Protein AF-A0A960MEE1-F1 (afdb_monomer_lite)

Radius of gyration: 21.7 Å; chains: 1; bounding box: 50×36×44 Å

Structure (mmCIF, N/CA/C/O backbone):
data_AF-A0A960MEE1-F1
#
_entry.id   AF-A0A960MEE1-F1
#
loop_
_atom_site.group_PDB
_atom_site.id
_atom_site.type_symbol
_atom_site.label_atom_id
_atom_site.label_alt_id
_atom_site.label_comp_id
_atom_site.label_asym_id
_atom_site.label_entity_id
_atom_site.label_seq_id
_atom_site.pdbx_PDB_ins_code
_atom_site.Cartn_x
_atom_site.Cartn_y
_atom_site.Cartn_z
_atom_site.occupancy
_atom_site.B_iso_or_equiv
_atom_site.auth_seq_id
_atom_site.auth_comp_id
_atom_site.auth_asym_id
_atom_site.auth_atom_id
_atom_site.pdbx_PDB_model_num
ATOM 1 N N . ASP A 1 1 ? 9.619 -8.783 4.891 1.00 65.62 1 ASP A N 1
ATOM 2 C CA . ASP A 1 1 ? 10.952 -9.395 4.761 1.00 65.62 1 ASP A CA 1
ATOM 3 C C . ASP A 1 1 ? 10.932 -10.303 3.540 1.00 65.62 1 ASP A C 1
ATOM 5 O O . ASP A 1 1 ? 9.903 -10.919 3.292 1.00 65.62 1 ASP A O 1
ATOM 9 N N . VAL A 1 2 ? 12.000 -10.317 2.746 1.00 81.12 2 VAL A N 1
ATOM 10 C CA . VAL A 1 2 ? 12.147 -11.228 1.599 1.00 81.12 2 VAL A CA 1
ATOM 11 C C . VAL A 1 2 ? 13.359 -12.086 1.900 1.00 81.12 2 VAL A C 1
ATOM 13 O O . VAL A 1 2 ? 14.450 -11.543 2.099 1.00 81.12 2 VAL A O 1
ATOM 16 N N . ASP A 1 3 ? 13.181 -13.403 1.930 1.00 85.75 3 ASP A N 1
ATOM 17 C CA . ASP A 1 3 ? 14.258 -14.329 2.263 1.00 85.75 3 ASP A CA 1
ATOM 18 C C . ASP A 1 3 ? 15.470 -14.165 1.338 1.00 85.75 3 ASP A C 1
ATOM 20 O O . ASP A 1 3 ? 15.363 -13.755 0.174 1.00 85.75 3 ASP A O 1
ATOM 24 N N . GLY A 1 4 ? 16.646 -14.511 1.867 1.00 86.56 4 GLY A N 1
ATOM 25 C CA . GLY A 1 4 ? 17.897 -14.544 1.114 1.00 86.56 4 GLY A CA 1
ATOM 26 C C . GLY A 1 4 ? 17.825 -15.563 -0.023 1.00 86.56 4 GLY A C 1
ATOM 27 O O . GLY A 1 4 ? 18.147 -16.735 0.163 1.00 86.56 4 GLY A O 1
ATOM 28 N N . SER A 1 5 ? 17.405 -15.101 -1.197 1.00 87.94 5 SER A N 1
ATOM 29 C CA . SER A 1 5 ? 17.206 -15.897 -2.404 1.00 87.94 5 SER A CA 1
ATOM 30 C C . SER A 1 5 ? 17.967 -15.289 -3.575 1.00 87.94 5 SER A C 1
ATOM 32 O O . SER A 1 5 ? 18.203 -14.084 -3.626 1.00 87.94 5 SER A O 1
ATOM 34 N N . TRP A 1 6 ? 18.311 -16.121 -4.558 1.00 92.88 6 TRP A N 1
ATOM 35 C CA . TRP A 1 6 ? 18.957 -15.647 -5.783 1.00 92.88 6 TRP A CA 1
ATOM 36 C C . TRP A 1 6 ? 18.118 -14.581 -6.503 1.00 92.88 6 TRP A C 1
ATOM 38 O O . TRP A 1 6 ? 18.671 -13.599 -6.982 1.00 92.88 6 TRP A O 1
ATOM 48 N N . ALA A 1 7 ? 16.789 -14.731 -6.526 1.00 91.06 7 ALA A N 1
ATOM 49 C CA . ALA A 1 7 ? 15.893 -13.762 -7.155 1.00 91.06 7 ALA A CA 1
ATOM 50 C C . ALA A 1 7 ? 15.940 -12.395 -6.454 1.00 91.06 7 ALA A C 1
ATOM 52 O O . ALA A 1 7 ? 16.016 -11.370 -7.127 1.00 91.06 7 ALA A O 1
ATOM 53 N N . LYS A 1 8 ? 15.962 -12.377 -5.112 1.00 92.06 8 LYS A N 1
ATOM 54 C CA . LYS A 1 8 ? 16.143 -11.145 -4.331 1.00 92.06 8 LYS A CA 1
ATOM 55 C C . LYS A 1 8 ? 17.455 -10.457 -4.701 1.00 92.06 8 LYS A C 1
ATOM 57 O O . LYS A 1 8 ? 17.435 -9.290 -5.074 1.00 92.06 8 LYS A O 1
ATOM 62 N N . GLU A 1 9 ? 18.571 -11.181 -4.631 1.00 93.12 9 GLU A N 1
ATOM 63 C CA . GLU A 1 9 ? 19.894 -10.627 -4.949 1.00 93.12 9 GLU A CA 1
ATOM 64 C C . GLU A 1 9 ? 19.956 -10.114 -6.394 1.00 93.12 9 GLU A C 1
ATOM 66 O O . GLU A 1 9 ? 20.426 -9.008 -6.645 1.00 93.12 9 GLU A O 1
ATOM 71 N N . PHE A 1 10 ? 19.413 -10.879 -7.344 1.00 95.00 10 PHE A N 1
ATOM 72 C CA . PHE A 1 10 ? 19.374 -10.507 -8.754 1.00 95.00 10 PHE A CA 1
ATOM 73 C C . PHE A 1 10 ? 18.572 -9.220 -8.994 1.00 95.00 10 PHE A C 1
ATOM 75 O O . PHE A 1 10 ? 19.066 -8.313 -9.663 1.00 95.00 10 PHE A O 1
ATOM 82 N N . ILE A 1 11 ? 17.362 -9.110 -8.436 1.00 95.88 11 ILE A N 1
ATOM 83 C CA . ILE A 1 11 ? 16.525 -7.911 -8.592 1.00 95.88 11 ILE A CA 1
ATOM 84 C C . ILE A 1 11 ? 17.204 -6.698 -7.946 1.00 95.88 11 ILE A C 1
ATOM 86 O O . ILE A 1 11 ? 17.246 -5.628 -8.549 1.00 95.88 11 ILE A O 1
ATOM 90 N N . LEU A 1 12 ? 17.781 -6.860 -6.751 1.00 94.50 12 LEU A N 1
ATOM 91 C CA . LEU A 1 12 ? 18.475 -5.774 -6.055 1.00 94.50 12 LEU A CA 1
ATOM 92 C C . LEU A 1 12 ? 19.721 -5.298 -6.814 1.00 94.50 12 LEU A C 1
ATOM 94 O O . LEU A 1 12 ? 19.929 -4.089 -6.929 1.00 94.50 12 LEU A O 1
ATOM 98 N N . ALA A 1 13 ? 20.518 -6.223 -7.358 1.00 95.81 13 ALA A N 1
ATOM 99 C CA . ALA A 1 13 ? 21.726 -5.909 -8.121 1.00 95.81 13 ALA A CA 1
ATOM 100 C C . ALA A 1 13 ? 21.425 -5.190 -9.447 1.00 95.81 13 ALA A C 1
ATOM 102 O O . ALA A 1 13 ? 22.238 -4.393 -9.907 1.00 95.81 13 ALA A O 1
ATOM 103 N N . ASN A 1 14 ? 20.253 -5.437 -10.041 1.00 96.81 14 ASN A N 1
ATOM 104 C CA . ASN A 1 14 ? 19.867 -4.903 -11.350 1.00 96.81 14 ASN A CA 1
ATOM 105 C C . ASN A 1 14 ? 18.747 -3.853 -11.270 1.00 96.81 14 ASN A C 1
ATOM 107 O O . ASN A 1 14 ? 18.122 -3.545 -12.279 1.00 96.81 14 ASN A O 1
ATOM 111 N N . ARG A 1 15 ? 18.483 -3.272 -10.093 1.00 95.06 15 ARG A N 1
ATOM 112 C CA . ARG A 1 15 ? 17.321 -2.390 -9.854 1.00 95.06 15 ARG A CA 1
ATOM 113 C C . ARG A 1 15 ? 17.212 -1.161 -10.767 1.00 95.06 15 ARG A C 1
ATOM 115 O O . ARG A 1 15 ? 16.133 -0.597 -10.892 1.00 95.06 15 ARG A O 1
ATOM 122 N N . THR A 1 16 ? 18.316 -0.724 -11.375 1.00 95.44 16 THR A N 1
ATOM 123 C CA . THR A 1 16 ? 18.346 0.421 -12.300 1.00 95.44 16 THR A CA 1
ATOM 124 C C . THR A 1 16 ? 18.154 0.027 -13.766 1.00 95.44 16 THR A C 1
ATOM 126 O O . THR A 1 16 ? 18.037 0.914 -14.606 1.00 95.44 16 THR A O 1
ATOM 129 N N . ASP A 1 17 ? 18.151 -1.268 -14.101 1.00 97.44 17 ASP A N 1
ATOM 130 C CA . ASP A 1 17 ? 17.805 -1.737 -15.446 1.00 97.44 17 ASP A CA 1
ATOM 131 C C . ASP A 1 17 ? 16.299 -1.511 -15.677 1.00 97.44 17 ASP A C 1
ATOM 133 O O . ASP A 1 17 ? 15.493 -2.045 -14.907 1.00 97.44 17 ASP A O 1
ATOM 137 N N . PRO A 1 18 ? 15.882 -0.784 -16.733 1.00 97.38 18 PRO A N 1
ATOM 138 C CA . PRO A 1 18 ? 14.468 -0.555 -17.040 1.00 97.38 18 PRO A CA 1
ATOM 139 C C . PRO A 1 18 ? 13.621 -1.831 -17.152 1.00 97.38 18 PRO A C 1
ATOM 141 O O . PRO A 1 18 ? 12.419 -1.792 -16.907 1.00 97.38 18 PRO A O 1
ATOM 144 N N . LYS A 1 19 ? 14.218 -2.974 -17.513 1.00 97.31 19 LYS A N 1
ATOM 145 C CA . LYS A 1 19 ? 13.512 -4.264 -17.587 1.00 97.31 19 LYS A CA 1
ATOM 146 C C . LYS A 1 19 ? 13.271 -4.888 -16.215 1.00 97.31 19 LYS A C 1
ATOM 148 O O . LYS A 1 19 ? 12.346 -5.681 -16.065 1.00 97.31 19 LYS A O 1
ATOM 153 N N . ILE A 1 20 ? 14.108 -4.558 -15.233 1.00 97.56 20 ILE A N 1
ATOM 154 C CA . ILE A 1 20 ? 14.040 -5.091 -13.868 1.00 97.56 20 ILE A CA 1
ATOM 155 C C . ILE A 1 20 ? 13.318 -4.129 -12.928 1.00 97.56 20 ILE A C 1
ATOM 157 O O . ILE A 1 20 ? 12.673 -4.577 -11.981 1.00 97.56 20 ILE A O 1
ATOM 161 N N . GLN A 1 21 ? 13.365 -2.827 -13.215 1.00 96.25 21 GLN A N 1
ATOM 162 C CA . GLN A 1 21 ? 12.768 -1.781 -12.393 1.00 96.25 21 GLN A CA 1
ATOM 163 C C . GLN A 1 21 ? 11.309 -2.077 -11.990 1.00 96.25 21 GLN A C 1
ATOM 165 O O . GLN A 1 21 ? 11.028 -1.966 -10.800 1.00 96.25 21 GLN A O 1
ATOM 170 N N . PRO A 1 22 ? 10.391 -2.541 -12.867 1.00 95.00 22 PRO A N 1
ATOM 171 C CA . PRO A 1 22 ? 9.020 -2.840 -12.440 1.00 95.00 22 PRO A CA 1
ATOM 172 C C . PRO A 1 22 ? 8.953 -3.914 -11.347 1.00 95.00 22 PRO A C 1
ATOM 174 O O . PRO A 1 22 ? 8.162 -3.813 -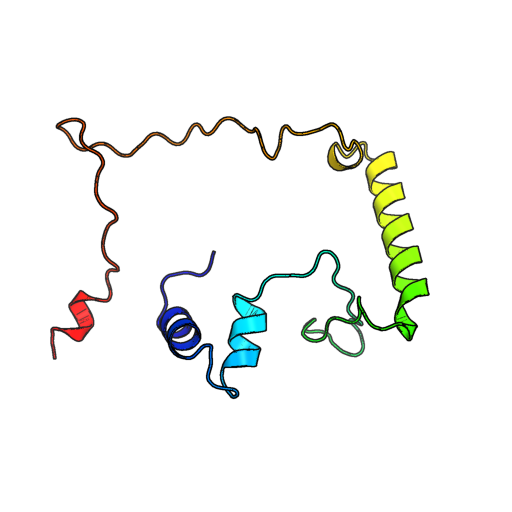10.414 1.00 95.00 22 PRO A O 1
ATOM 177 N N . PHE A 1 23 ? 9.817 -4.930 -11.419 1.00 95.00 23 PHE A N 1
ATOM 178 C CA . PHE A 1 23 ? 9.902 -5.964 -10.390 1.00 95.00 23 PHE A CA 1
ATOM 179 C C . PHE A 1 23 ? 10.534 -5.427 -9.111 1.00 95.00 23 PHE A C 1
ATOM 181 O O . PHE A 1 23 ? 10.118 -5.817 -8.023 1.00 95.00 23 PHE A O 1
ATOM 188 N N . TYR A 1 24 ? 11.512 -4.528 -9.225 1.00 95.75 24 TYR A N 1
ATOM 189 C CA . TYR A 1 24 ? 12.053 -3.839 -8.062 1.00 95.75 24 TYR A CA 1
ATOM 190 C C . TYR A 1 24 ? 10.969 -3.022 -7.355 1.00 95.75 24 TYR A C 1
ATOM 192 O O . TYR A 1 24 ? 10.790 -3.205 -6.156 1.00 95.75 24 TYR A O 1
ATOM 200 N N . GLU A 1 25 ? 10.206 -2.199 -8.075 1.00 94.75 25 GLU A N 1
ATOM 201 C CA . GLU A 1 25 ? 9.149 -1.375 -7.476 1.00 94.75 25 GLU A CA 1
ATOM 202 C C . GLU A 1 25 ? 8.074 -2.236 -6.799 1.00 94.75 25 GLU A C 1
ATOM 204 O O . GLU A 1 25 ? 7.715 -1.983 -5.652 1.00 94.75 25 GLU A O 1
ATOM 209 N N . LEU A 1 26 ? 7.636 -3.323 -7.445 1.00 92.75 26 LEU A N 1
ATOM 210 C CA . LEU A 1 26 ? 6.634 -4.232 -6.877 1.00 92.75 26 LEU A CA 1
ATOM 211 C C . LEU A 1 26 ? 7.114 -4.984 -5.620 1.00 92.75 26 LEU A C 1
ATOM 213 O O . LEU A 1 26 ? 6.300 -5.310 -4.757 1.00 92.75 26 LEU A O 1
ATOM 217 N N . ASN A 1 27 ? 8.411 -5.293 -5.510 1.00 92.19 27 ASN A N 1
ATOM 218 C CA . ASN A 1 27 ? 8.946 -6.100 -4.401 1.00 92.19 27 ASN A CA 1
ATOM 219 C C . ASN A 1 27 ? 9.574 -5.261 -3.277 1.00 92.19 27 ASN A C 1
ATOM 221 O O . ASN A 1 27 ? 9.488 -5.633 -2.107 1.00 92.19 27 ASN A O 1
ATOM 225 N N . PHE A 1 28 ? 10.243 -4.165 -3.631 1.00 93.56 28 PHE A N 1
ATOM 226 C CA . PHE A 1 28 ? 11.131 -3.397 -2.753 1.00 93.56 28 PHE A CA 1
ATOM 227 C C . PHE A 1 28 ? 10.911 -1.881 -2.834 1.00 93.56 28 PHE A C 1
ATOM 229 O O . PHE A 1 28 ? 11.533 -1.145 -2.066 1.00 93.56 28 PHE A O 1
ATOM 236 N N . GLY A 1 29 ? 10.061 -1.411 -3.751 1.00 92.19 29 GLY A N 1
ATOM 237 C CA . GLY A 1 29 ? 9.693 -0.005 -3.859 1.00 92.19 29 GLY A CA 1
ATOM 238 C C . GLY A 1 29 ? 9.028 0.505 -2.583 1.00 92.19 29 GLY A C 1
ATOM 239 O O . GLY A 1 29 ? 8.400 -0.245 -1.826 1.00 92.19 29 GLY A O 1
ATOM 240 N N . LYS A 1 30 ? 9.174 1.808 -2.321 1.00 92.19 30 LYS A N 1
ATOM 241 C CA . LYS A 1 30 ? 8.470 2.442 -1.205 1.00 92.19 30 LYS A CA 1
ATOM 242 C C . LYS A 1 30 ? 6.984 2.485 -1.546 1.00 92.19 30 LYS A C 1
ATOM 244 O O . LYS A 1 30 ? 6.602 3.066 -2.557 1.00 92.19 30 LYS A O 1
ATOM 249 N N . ARG A 1 31 ? 6.155 1.914 -0.676 1.00 90.75 31 ARG A N 1
ATOM 250 C CA . ARG A 1 31 ? 4.705 1.988 -0.842 1.00 90.75 31 ARG A CA 1
ATOM 251 C C . ARG A 1 31 ? 4.200 3.399 -0.531 1.00 90.75 31 ARG A C 1
ATOM 253 O O . ARG A 1 31 ? 4.694 4.009 0.426 1.00 90.75 31 ARG A O 1
ATOM 260 N N . PRO A 1 32 ? 3.258 3.926 -1.329 1.00 93.88 32 PRO A N 1
ATOM 261 C CA . PRO A 1 32 ? 2.577 5.166 -0.996 1.00 93.88 32 PRO A CA 1
ATOM 262 C C . PRO A 1 32 ? 1.717 4.984 0.260 1.00 93.88 32 PRO A C 1
ATOM 264 O O . PRO A 1 32 ? 1.493 3.869 0.727 1.00 93.88 32 PRO A O 1
ATOM 267 N N . GLU A 1 33 ? 1.230 6.099 0.801 1.00 92.94 33 GLU A N 1
ATOM 268 C CA . GLU A 1 33 ? 0.335 6.103 1.965 1.00 92.94 33 GLU A CA 1
ATOM 269 C C . GLU A 1 33 ? -0.964 5.328 1.697 1.00 92.94 33 GLU A C 1
ATOM 271 O O . GLU A 1 33 ? -1.486 4.659 2.584 1.00 92.94 33 GLU A O 1
ATOM 276 N N . GLU A 1 34 ? -1.463 5.383 0.460 1.00 95.94 34 GLU A N 1
ATOM 277 C CA . GLU A 1 34 ? -2.690 4.709 0.056 1.00 95.94 34 GLU A CA 1
ATOM 278 C C . GLU A 1 34 ? -2.522 3.911 -1.233 1.00 95.94 34 GLU A C 1
ATOM 280 O O . GLU A 1 34 ? -1.900 4.359 -2.202 1.00 95.94 34 GLU A O 1
ATOM 285 N N . GLU A 1 35 ? -3.183 2.756 -1.274 1.00 96.75 35 GLU A N 1
ATOM 286 C CA . GLU A 1 35 ? -3.289 1.904 -2.452 1.00 96.75 35 GLU A CA 1
ATOM 287 C C . GLU A 1 35 ? -4.772 1.630 -2.753 1.00 96.75 35 GLU A C 1
ATOM 289 O O . GLU A 1 35 ? -5.554 1.319 -1.854 1.00 96.75 35 GLU A O 1
ATOM 294 N N . LEU A 1 36 ? -5.180 1.779 -4.015 1.00 97.88 36 LEU A N 1
ATOM 295 C CA . LEU A 1 36 ? -6.543 1.508 -4.473 1.00 97.88 36 LEU A CA 1
ATOM 296 C C . LEU A 1 36 ? -6.489 0.644 -5.727 1.00 97.88 36 LEU A C 1
ATOM 298 O O . LEU A 1 36 ? -5.879 1.035 -6.716 1.00 97.88 36 LEU A O 1
ATOM 302 N N . TYR A 1 37 ? -7.176 -0.494 -5.707 1.00 97.88 37 TYR A N 1
ATOM 303 C CA . TYR A 1 37 ? -7.165 -1.455 -6.806 1.00 97.88 37 TYR A CA 1
ATOM 304 C C . TYR A 1 37 ? -8.581 -1.777 -7.274 1.00 97.88 37 TYR A C 1
ATOM 306 O O . TYR A 1 37 ? -9.508 -1.901 -6.470 1.00 97.88 37 TYR A O 1
ATOM 314 N N . ASP A 1 38 ? -8.738 -1.955 -8.583 1.00 97.31 38 ASP A N 1
ATOM 315 C CA . ASP A 1 38 ? -9.937 -2.549 -9.163 1.00 97.31 38 ASP A CA 1
ATOM 316 C C . ASP A 1 38 ? -9.735 -4.062 -9.263 1.00 97.31 38 ASP A C 1
ATOM 318 O O . ASP A 1 38 ? -9.084 -4.544 -10.182 1.00 97.31 38 ASP A O 1
ATOM 322 N N . LEU A 1 39 ? -10.312 -4.820 -8.332 1.00 96.94 39 LEU A N 1
ATOM 323 C CA . LEU A 1 39 ? -10.156 -6.278 -8.286 1.00 96.94 39 LEU A CA 1
ATOM 324 C C . LEU A 1 39 ? -10.793 -7.009 -9.479 1.00 96.94 39 LEU A C 1
ATOM 326 O O . LEU A 1 39 ? -10.474 -8.171 -9.719 1.00 96.94 39 LEU A O 1
ATOM 330 N N . THR A 1 40 ? -11.702 -6.358 -10.213 1.00 97.19 40 THR A N 1
ATOM 331 C CA . THR A 1 40 ? -12.341 -6.956 -11.395 1.00 97.19 40 THR A CA 1
ATOM 332 C C . THR A 1 40 ? -11.412 -6.862 -12.599 1.00 97.19 40 THR A C 1
ATOM 334 O O . THR A 1 40 ? -11.259 -7.830 -13.340 1.00 97.19 40 THR A O 1
ATOM 337 N N . ALA A 1 41 ? -10.793 -5.695 -12.791 1.00 97.12 41 ALA A N 1
ATOM 338 C CA . ALA A 1 41 ? -9.880 -5.440 -13.903 1.00 97.12 41 ALA A CA 1
ATOM 339 C C . ALA A 1 41 ? -8.434 -5.884 -13.614 1.00 97.12 41 ALA A C 1
ATOM 341 O O . ALA A 1 41 ? -7.702 -6.239 -14.535 1.00 97.12 41 ALA A O 1
ATOM 342 N N . ASP A 1 42 ? -8.030 -5.874 -12.344 1.00 97.50 42 ASP A N 1
ATOM 343 C CA . ASP A 1 42 ? -6.695 -6.216 -11.857 1.00 97.50 42 ASP A CA 1
ATOM 344 C C . ASP A 1 42 ? -6.775 -7.134 -10.619 1.00 97.50 42 ASP A C 1
ATOM 346 O O . ASP A 1 42 ? -6.558 -6.703 -9.481 1.00 97.50 42 ASP A O 1
ATOM 350 N N . PRO A 1 43 ? -7.062 -8.436 -10.819 1.00 97.62 43 PRO A N 1
ATOM 351 C CA . PRO A 1 43 ? -7.147 -9.409 -9.727 1.00 97.62 43 PRO A CA 1
ATOM 352 C C . PRO A 1 43 ? -5.841 -9.572 -8.936 1.00 97.62 43 PRO A C 1
ATOM 354 O O . PRO A 1 43 ? -5.851 -10.067 -7.808 1.00 97.62 43 PRO A O 1
ATOM 357 N N . HIS A 1 44 ? -4.710 -9.188 -9.533 1.00 96.75 44 HIS A N 1
ATOM 358 C CA . HIS A 1 44 ? -3.380 -9.314 -8.942 1.00 96.75 44 HIS A CA 1
ATOM 359 C C . HIS A 1 44 ? -2.899 -8.034 -8.252 1.00 96.75 44 HIS A C 1
ATOM 361 O O . HIS A 1 44 ? -1.832 -8.068 -7.645 1.00 96.75 44 HIS A O 1
ATOM 367 N N . GLN A 1 45 ? -3.685 -6.952 -8.294 1.00 96.62 45 GLN A N 1
ATOM 368 C CA . GLN A 1 45 ? -3.410 -5.696 -7.589 1.00 96.62 45 GLN A CA 1
ATOM 369 C C . GLN A 1 45 ? -2.030 -5.112 -7.941 1.00 96.62 45 GLN A C 1
ATOM 371 O O . GLN A 1 45 ? -1.287 -4.639 -7.082 1.00 96.62 45 GLN A O 1
ATOM 376 N N . LEU A 1 46 ? -1.659 -5.175 -9.220 1.00 95.44 46 LEU A N 1
ATOM 377 C CA . LEU A 1 46 ? -0.383 -4.664 -9.720 1.00 95.44 46 LEU A CA 1
ATOM 378 C C . LEU A 1 46 ? -0.452 -3.180 -10.103 1.00 95.44 46 LEU A C 1
ATOM 380 O O . LEU A 1 46 ? 0.582 -2.514 -10.154 1.00 95.44 46 LEU A O 1
ATOM 384 N N . LYS A 1 47 ? -1.648 -2.645 -10.377 1.00 95.50 47 LYS A N 1
ATOM 385 C CA . LYS A 1 47 ? -1.862 -1.261 -10.809 1.00 95.50 47 LYS A CA 1
ATOM 386 C C . LYS A 1 47 ? -2.585 -0.456 -9.731 1.00 95.50 47 LYS A C 1
ATOM 388 O O . LYS A 1 47 ? -3.810 -0.468 -9.647 1.00 95.50 47 LYS A O 1
ATOM 393 N N . ASN A 1 48 ? -1.820 0.311 -8.958 1.00 96.50 48 ASN A N 1
ATOM 394 C CA . ASN A 1 48 ? -2.379 1.239 -7.979 1.00 96.50 48 ASN A CA 1
ATOM 395 C 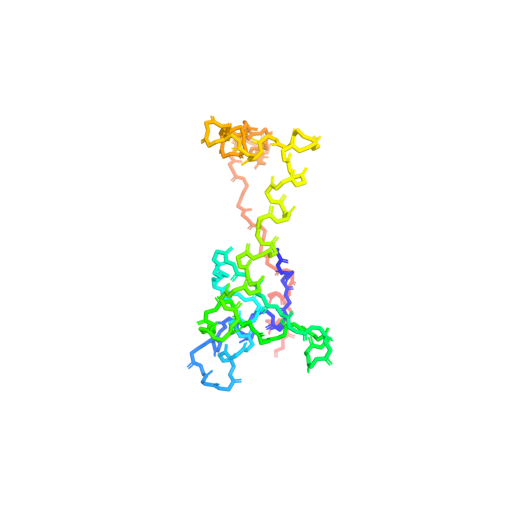C . ASN A 1 48 ? -3.078 2.426 -8.679 1.00 96.50 48 ASN A C 1
ATOM 397 O O . ASN A 1 48 ? -2.484 3.113 -9.508 1.00 96.50 48 ASN A O 1
ATOM 401 N N . LEU A 1 49 ? -4.341 2.665 -8.329 1.00 97.25 49 LEU A N 1
ATOM 402 C CA . LEU A 1 49 ? -5.202 3.743 -8.820 1.00 97.25 49 LEU A CA 1
ATOM 403 C C . LEU A 1 49 ? -5.400 4.864 -7.784 1.00 97.25 49 LEU A C 1
ATOM 405 O O . LEU A 1 49 ? -6.224 5.750 -7.992 1.00 97.25 49 LEU A O 1
ATOM 409 N N . ALA A 1 50 ? -4.689 4.841 -6.653 1.00 96.88 50 ALA A N 1
ATOM 410 C CA . ALA A 1 50 ? -4.898 5.790 -5.555 1.00 96.88 50 ALA A CA 1
ATOM 411 C C . ALA A 1 50 ? -4.604 7.253 -5.928 1.00 96.88 50 ALA A C 1
ATOM 413 O O . ALA A 1 50 ? -5.157 8.165 -5.303 1.00 96.88 50 ALA A O 1
ATOM 414 N N . GLU A 1 51 ? -3.752 7.472 -6.931 1.00 95.88 51 GLU A N 1
ATOM 415 C CA . GLU A 1 51 ? -3.411 8.792 -7.472 1.00 95.88 51 GLU A CA 1
ATOM 416 C C . GLU A 1 51 ? -4.230 9.160 -8.721 1.00 95.88 51 GLU A C 1
ATOM 418 O O . GLU A 1 51 ? -4.115 10.278 -9.217 1.00 95.88 51 GLU A O 1
ATOM 423 N N . ASP A 1 52 ? -5.083 8.257 -9.225 1.00 97.06 52 ASP A N 1
ATOM 424 C CA . ASP A 1 52 ? -5.945 8.532 -10.375 1.00 97.06 52 ASP A CA 1
ATOM 425 C C . ASP A 1 52 ? -7.071 9.508 -9.969 1.00 97.06 52 ASP A C 1
ATOM 427 O O . ASP A 1 52 ? -7.920 9.161 -9.132 1.00 97.06 52 ASP A O 1
ATOM 431 N N . PRO A 1 53 ? -7.148 10.717 -10.566 1.00 97.06 53 PRO A N 1
ATOM 432 C CA . PRO A 1 53 ? -8.193 11.686 -10.246 1.00 97.06 53 PRO A CA 1
ATOM 433 C C . PRO A 1 53 ? -9.612 11.141 -10.448 1.00 97.06 53 PRO A C 1
ATOM 435 O O . PRO A 1 53 ? -10.516 11.503 -9.691 1.00 97.06 53 PRO A O 1
ATOM 438 N N . ALA A 1 54 ? -9.815 10.237 -11.414 1.00 97.31 54 ALA A N 1
ATOM 439 C CA . ALA A 1 54 ? -11.115 9.621 -11.674 1.00 97.31 54 ALA A CA 1
ATOM 440 C C . ALA A 1 54 ? -11.577 8.709 -10.524 1.00 97.31 54 ALA A C 1
ATOM 442 O O . ALA A 1 54 ? -12.776 8.481 -10.354 1.00 97.31 54 ALA A O 1
ATOM 443 N N . MET A 1 55 ? -10.642 8.213 -9.707 1.00 97.00 55 MET A N 1
ATOM 444 C CA . MET A 1 55 ? -10.921 7.334 -8.571 1.00 97.00 55 MET A CA 1
ATOM 445 C C . MET A 1 55 ? -11.001 8.070 -7.229 1.00 97.00 55 MET A C 1
ATOM 447 O O . MET A 1 55 ? -11.376 7.461 -6.226 1.00 97.00 55 MET A O 1
ATOM 451 N N . SER A 1 56 ? -10.739 9.381 -7.197 1.00 96.56 56 SER A N 1
ATOM 452 C CA . SER A 1 56 ? -10.681 10.184 -5.966 1.00 96.56 56 SER A CA 1
ATOM 453 C C . SER A 1 56 ? -11.942 10.062 -5.100 1.00 96.56 56 SER A C 1
ATOM 455 O O . SER A 1 56 ? -11.852 9.768 -3.907 1.00 96.56 56 SER A O 1
ATOM 457 N N . ALA A 1 57 ? -13.131 10.174 -5.703 1.00 97.75 57 ALA A N 1
ATOM 458 C CA . ALA A 1 57 ? -14.396 10.051 -4.974 1.00 97.75 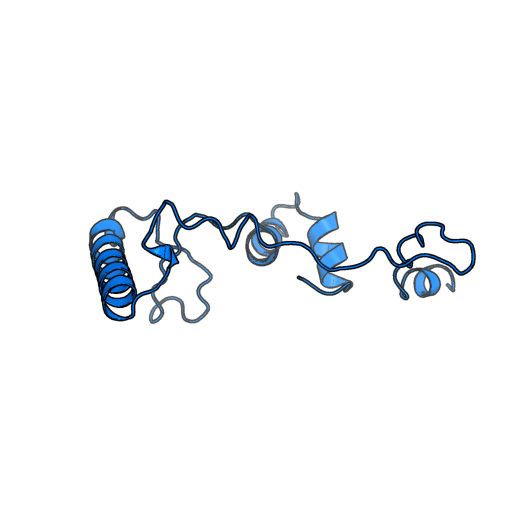57 ALA A CA 1
ATOM 459 C C . ALA A 1 57 ? -14.590 8.652 -4.359 1.00 97.75 57 ALA A C 1
ATOM 461 O O . ALA A 1 57 ? -15.048 8.523 -3.224 1.00 97.75 57 ALA A O 1
ATOM 462 N N . ARG A 1 58 ? -14.201 7.591 -5.083 1.00 97.19 58 ARG A N 1
ATOM 463 C CA . ARG A 1 58 ? -14.275 6.210 -4.579 1.00 97.19 58 ARG A CA 1
ATOM 464 C C . ARG A 1 58 ? -13.282 5.986 -3.443 1.00 97.19 58 ARG A C 1
ATOM 466 O O . ARG A 1 58 ? -13.653 5.394 -2.433 1.00 97.19 58 ARG A O 1
ATOM 473 N N . LYS A 1 59 ? -12.056 6.498 -3.587 1.00 97.56 59 LYS A N 1
ATOM 474 C CA . LYS A 1 59 ? -11.021 6.437 -2.550 1.00 97.56 59 LYS A CA 1
ATOM 475 C C . LYS A 1 59 ? -11.497 7.091 -1.254 1.00 97.56 59 LYS A C 1
ATOM 477 O O . LYS A 1 59 ? -11.438 6.463 -0.204 1.00 97.56 59 LYS A O 1
ATOM 482 N N . GLN A 1 60 ? -12.040 8.307 -1.338 1.00 97.81 60 GLN A N 1
ATOM 483 C CA . GLN A 1 60 ? -12.567 9.036 -0.179 1.00 97.81 60 GLN A CA 1
ATOM 484 C C . GLN A 1 60 ? -13.712 8.283 0.509 1.00 97.81 60 GLN A C 1
ATOM 486 O O . GLN A 1 60 ? -13.725 8.173 1.733 1.00 97.81 60 GLN A O 1
ATOM 491 N N . ALA A 1 61 ? -14.643 7.713 -0.263 1.00 98.25 61 ALA A N 1
ATOM 492 C CA . ALA A 1 61 ? -15.748 6.935 0.293 1.00 98.25 61 ALA A CA 1
ATOM 493 C C . ALA A 1 61 ? -15.266 5.667 1.026 1.00 98.25 61 ALA A C 1
ATOM 495 O O . ALA A 1 61 ? -15.762 5.347 2.106 1.00 98.25 61 ALA A O 1
ATOM 496 N N . LEU A 1 62 ? -14.287 4.953 0.461 1.00 98.00 62 LEU A N 1
ATOM 497 C CA . LEU A 1 62 ? -13.697 3.772 1.097 1.00 98.00 62 LEU A CA 1
ATOM 498 C C . LEU A 1 62 ? -12.897 4.139 2.349 1.00 98.00 62 LEU A C 1
ATOM 500 O O . LEU A 1 62 ? -13.046 3.466 3.367 1.00 98.00 62 LEU A O 1
ATOM 504 N N . ARG A 1 63 ? -12.122 5.229 2.304 1.00 96.31 63 ARG A N 1
ATOM 505 C CA . ARG A 1 63 ? -11.396 5.750 3.467 1.00 96.31 63 ARG A CA 1
ATOM 506 C C . ARG A 1 63 ? -12.354 6.057 4.618 1.00 96.31 63 ARG A C 1
ATOM 508 O O . ARG A 1 63 ? -12.170 5.535 5.711 1.00 96.31 63 ARG A O 1
ATOM 515 N N . ALA A 1 64 ? -13.424 6.806 4.349 1.00 97.25 64 ALA A N 1
ATOM 516 C CA . ALA A 1 64 ? -14.427 7.146 5.358 1.00 97.25 64 ALA A CA 1
ATOM 517 C C . ALA A 1 64 ? -15.071 5.897 5.986 1.00 97.25 64 ALA A C 1
ATOM 519 O O . ALA A 1 64 ? -15.295 5.852 7.193 1.00 97.25 64 ALA A O 1
ATOM 520 N N . ARG A 1 65 ? -15.324 4.851 5.186 1.00 97.94 65 ARG A N 1
ATOM 521 C CA . ARG A 1 65 ? -15.863 3.579 5.686 1.00 97.94 65 ARG A CA 1
ATOM 522 C C . ARG A 1 65 ? -14.893 2.863 6.630 1.00 97.94 65 ARG A C 1
ATOM 524 O O . ARG A 1 65 ? -15.332 2.313 7.636 1.00 97.94 65 ARG A O 1
ATOM 531 N N . VAL A 1 66 ? -13.601 2.853 6.304 1.00 96.19 66 VAL A N 1
ATOM 532 C CA . VAL A 1 66 ? -12.558 2.255 7.154 1.00 96.19 66 VAL A CA 1
ATOM 533 C C . VAL A 1 66 ? -12.418 3.045 8.452 1.00 96.19 66 VAL A C 1
ATOM 535 O O . VAL A 1 66 ? -12.471 2.452 9.524 1.00 96.19 66 VAL A O 1
ATOM 538 N N . GLU A 1 67 ? -12.329 4.373 8.374 1.00 95.50 67 GLU A N 1
ATOM 539 C CA . GLU A 1 67 ? -12.236 5.245 9.551 1.00 95.50 67 GLU A CA 1
ATOM 540 C C . GLU A 1 67 ? -13.443 5.094 10.484 1.00 95.50 67 GLU A C 1
ATOM 542 O O . GLU A 1 67 ? -13.286 5.049 11.706 1.00 95.50 67 GLU A O 1
ATOM 547 N N . GLN A 1 68 ? -14.652 4.992 9.923 1.00 97.56 68 GLN A N 1
ATOM 548 C CA . GLN A 1 68 ? -15.862 4.732 10.697 1.00 97.56 68 GLN A CA 1
ATOM 549 C C . GLN A 1 68 ? -15.772 3.385 11.421 1.00 97.56 68 GLN A C 1
ATOM 551 O O . GLN A 1 68 ? -15.994 3.329 12.628 1.00 97.56 68 GLN A O 1
ATOM 556 N N . TRP A 1 69 ? -15.406 2.317 10.710 1.00 98.00 69 TRP A N 1
ATOM 557 C CA . TRP A 1 69 ? -15.271 0.988 11.305 1.00 98.00 69 TRP A CA 1
ATOM 558 C C . TRP A 1 69 ? -14.221 0.964 12.422 1.00 98.00 69 TRP A C 1
ATOM 560 O O . TRP A 1 69 ? -14.498 0.458 13.505 1.00 98.00 69 TRP A O 1
ATOM 570 N N . MET A 1 70 ? -13.062 1.592 12.207 1.00 97.06 70 MET A N 1
ATOM 571 C CA . MET A 1 70 ? -12.011 1.714 13.220 1.00 97.06 70 MET A CA 1
ATOM 572 C C . MET A 1 70 ? -12.514 2.410 14.493 1.00 97.06 70 MET A C 1
ATOM 574 O O . MET A 1 70 ? -12.199 1.971 15.598 1.00 97.06 70 MET A O 1
ATOM 578 N N . ARG A 1 71 ? -13.335 3.463 14.361 1.00 96.25 71 ARG A N 1
ATOM 579 C CA . ARG A 1 71 ? -13.978 4.135 15.507 1.00 96.25 71 ARG A CA 1
ATOM 580 C C . ARG A 1 71 ? -14.965 3.220 16.223 1.00 96.25 71 ARG A C 1
ATOM 582 O O . ARG A 1 71 ? -14.953 3.159 17.448 1.00 96.25 71 ARG A O 1
ATOM 589 N N . GLU A 1 72 ? -15.804 2.514 15.471 1.00 97.75 72 GLU A N 1
ATOM 590 C CA . GLU A 1 72 ? -16.825 1.606 16.009 1.00 97.75 72 GLU A CA 1
ATOM 591 C C . GLU A 1 72 ? -16.217 0.417 16.764 1.00 97.75 72 GLU A C 1
ATOM 593 O O . GLU A 1 72 ? -16.775 -0.025 17.767 1.00 97.75 72 GLU A O 1
ATOM 598 N N . THR A 1 73 ? -15.062 -0.083 16.318 1.00 97.50 73 THR A N 1
ATOM 599 C CA . THR A 1 73 ? -14.360 -1.201 16.964 1.00 97.50 73 THR A CA 1
ATOM 600 C C . THR A 1 73 ? -13.331 -0.765 18.005 1.00 97.50 73 THR A C 1
ATOM 602 O O . THR A 1 73 ? -12.681 -1.625 18.597 1.00 97.50 73 THR A O 1
ATOM 605 N N . GLY A 1 74 ? -13.162 0.542 18.228 1.00 94.94 74 GLY A N 1
ATOM 606 C CA . GLY A 1 74 ? -12.193 1.083 19.181 1.00 94.94 74 GLY A CA 1
ATOM 607 C C . GLY A 1 74 ? -10.732 0.820 18.800 1.00 94.94 74 GLY A C 1
ATOM 608 O O . GLY A 1 74 ? -9.933 0.507 19.679 1.00 94.94 74 GLY A O 1
ATOM 609 N N . ASP A 1 75 ? -10.375 0.907 17.512 1.00 94.69 75 ASP A N 1
ATOM 610 C CA . ASP A 1 75 ? -8.980 0.775 17.068 1.00 94.69 75 ASP A CA 1
ATOM 611 C C . ASP A 1 75 ? -8.134 1.943 17.623 1.00 94.69 75 ASP A C 1
ATOM 613 O O . ASP A 1 75 ? -8.430 3.105 17.314 1.00 94.69 75 ASP A O 1
ATOM 617 N N . PRO A 1 76 ? -7.060 1.674 18.394 1.00 91.69 76 PRO A N 1
ATOM 618 C CA . PRO A 1 76 ? -6.180 2.714 18.932 1.00 91.69 76 PRO A CA 1
ATOM 619 C C . PRO A 1 76 ? -5.551 3.617 17.865 1.00 91.69 76 PRO A C 1
ATOM 621 O O . PRO A 1 76 ? -5.215 4.758 18.154 1.00 91.69 76 PRO A O 1
ATOM 624 N N . ARG A 1 77 ? -5.434 3.150 16.613 1.00 87.50 77 ARG A N 1
ATOM 625 C CA . ARG A 1 77 ? -4.868 3.926 15.491 1.00 87.50 77 ARG A CA 1
ATOM 626 C C . ARG A 1 77 ? -5.686 5.154 15.102 1.00 87.50 77 ARG A C 1
ATOM 628 O O . ARG A 1 77 ? -5.206 5.981 14.335 1.00 87.50 77 ARG A O 1
ATOM 635 N N . VAL A 1 78 ? -6.928 5.262 15.572 1.00 91.00 78 VAL A N 1
ATOM 636 C CA . VAL A 1 78 ? -7.755 6.452 15.339 1.00 91.00 78 VAL A CA 1
ATOM 637 C C . VAL A 1 78 ? -7.262 7.646 16.157 1.00 91.00 78 VAL A C 1
ATOM 639 O O . VAL A 1 78 ? -7.510 8.786 15.764 1.00 91.00 78 VAL A O 1
ATOM 642 N N . ASP A 1 79 ? -6.600 7.397 17.288 1.00 89.44 79 ASP A N 1
ATOM 643 C CA . ASP A 1 79 ? -6.028 8.436 18.134 1.00 89.44 79 ASP A CA 1
ATOM 644 C C . ASP A 1 79 ? -4.638 8.838 17.609 1.00 89.44 79 ASP A C 1
ATOM 646 O O . ASP A 1 79 ? -3.701 8.042 17.693 1.00 89.44 79 ASP A O 1
ATOM 650 N N . PRO A 1 80 ? -4.456 10.074 17.103 1.00 84.12 80 PRO A N 1
ATOM 651 C CA . PRO A 1 80 ? -3.149 10.547 16.650 1.00 84.12 80 PRO A CA 1
ATOM 652 C C . PRO A 1 80 ? -2.105 10.627 17.773 1.00 84.12 80 PRO A C 1
ATOM 654 O O . PRO A 1 80 ? -0.918 10.750 17.483 1.00 84.12 80 PRO A O 1
ATOM 657 N N . GLY A 1 81 ? -2.535 10.622 19.040 1.00 84.56 81 GLY A N 1
ATOM 658 C CA . GLY A 1 81 ? -1.666 10.634 20.215 1.00 84.56 81 GLY A CA 1
ATOM 659 C C . GLY A 1 81 ? -1.238 9.247 20.700 1.00 84.56 81 GLY A C 1
ATOM 660 O O . GLY A 1 81 ? -0.427 9.168 21.621 1.00 84.56 81 GLY A O 1
ATOM 661 N N . TYR 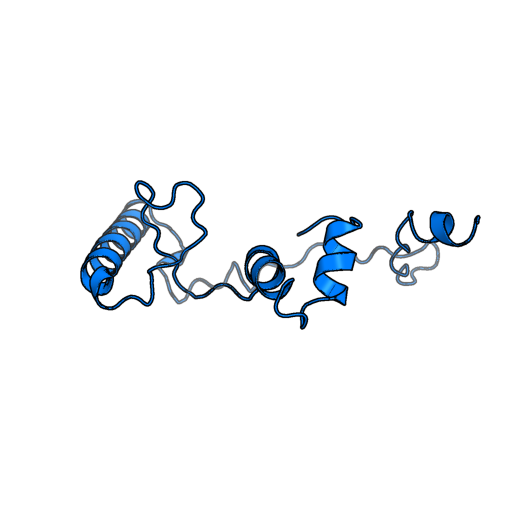A 1 82 ? -1.758 8.163 20.114 1.00 85.38 82 TYR A N 1
ATOM 662 C CA . TYR A 1 82 ? -1.389 6.802 20.495 1.00 85.38 82 TYR A CA 1
ATOM 663 C C . TYR A 1 82 ? -0.090 6.375 19.793 1.00 85.38 82 TYR A C 1
ATOM 665 O O . TYR A 1 82 ? -0.097 5.957 18.635 1.00 85.38 82 TYR A O 1
ATOM 673 N N . ASP A 1 83 ? 1.036 6.476 20.505 1.00 82.00 83 ASP A N 1
ATOM 674 C CA . ASP A 1 83 ? 2.387 6.247 19.968 1.00 82.00 83 ASP A CA 1
ATOM 675 C C . ASP A 1 83 ? 3.018 4.899 20.367 1.00 82.00 83 ASP A C 1
ATOM 677 O O . ASP A 1 83 ? 4.170 4.621 20.021 1.00 82.00 83 ASP A O 1
ATOM 681 N N . GLU A 1 84 ? 2.272 4.033 21.065 1.00 82.44 84 GLU A N 1
ATOM 682 C CA . GLU A 1 84 ? 2.813 2.790 21.636 1.00 82.44 84 GLU A CA 1
ATOM 683 C C . GLU A 1 84 ? 3.381 1.835 20.575 1.00 82.44 84 GLU A C 1
ATOM 685 O O . GLU A 1 84 ? 4.193 0.973 20.901 1.00 82.44 84 GLU A O 1
ATOM 690 N N . TRP A 1 85 ? 2.981 1.978 19.308 1.00 79.31 85 TRP A N 1
ATOM 691 C CA . TRP A 1 85 ? 3.522 1.195 18.195 1.00 79.31 85 TRP A CA 1
ATOM 692 C C . TRP A 1 85 ? 4.957 1.588 17.836 1.00 79.31 85 TRP A C 1
ATOM 694 O O . TRP A 1 85 ? 5.787 0.708 17.606 1.00 79.31 85 TRP A O 1
ATOM 704 N N . ASP A 1 86 ? 5.246 2.889 17.804 1.00 83.25 86 ASP A N 1
ATOM 705 C CA . ASP A 1 86 ? 6.567 3.415 17.452 1.00 83.25 86 ASP A CA 1
ATOM 706 C C . ASP A 1 86 ? 7.513 3.375 18.658 1.00 83.25 86 ASP A C 1
ATOM 708 O O . ASP A 1 86 ? 8.710 3.118 18.513 1.00 83.25 86 ASP A O 1
ATOM 712 N N . ASN A 1 87 ? 6.961 3.562 19.860 1.00 84.75 87 ASN A N 1
ATOM 713 C CA . ASN A 1 87 ? 7.700 3.574 21.120 1.00 84.75 87 ASN A CA 1
ATOM 714 C C . ASN A 1 87 ? 7.658 2.236 21.873 1.00 84.75 87 ASN A C 1
ATOM 716 O O . ASN A 1 87 ? 8.026 2.178 23.051 1.00 84.75 87 ASN A O 1
ATOM 720 N N . TYR A 1 88 ? 7.242 1.146 21.215 1.00 82.56 88 TYR A N 1
ATOM 721 C CA . TYR A 1 88 ? 7.168 -0.159 21.865 1.00 82.56 88 TYR A CA 1
ATOM 722 C C . TYR A 1 88 ? 8.554 -0.578 22.383 1.00 82.56 88 TYR A C 1
ATOM 724 O O . TYR A 1 88 ? 9.521 -0.594 21.609 1.00 82.56 88 TYR A O 1
ATOM 732 N N . PRO A 1 89 ? 8.699 -0.957 23.667 1.00 84.50 89 PRO A N 1
ATOM 733 C CA . PRO A 1 89 ? 10.004 -1.317 24.195 1.00 84.50 89 PRO A CA 1
ATOM 734 C C . PRO A 1 89 ? 10.566 -2.540 23.464 1.00 84.50 89 PRO A C 1
ATOM 736 O O . PRO A 1 89 ? 9.956 -3.610 23.413 1.00 84.50 89 PRO A O 1
ATOM 739 N N . TYR A 1 90 ? 11.762 -2.396 22.899 1.00 79.44 90 TYR A N 1
ATOM 740 C CA . TYR A 1 90 ? 12.443 -3.503 22.243 1.00 79.44 90 TYR A CA 1
ATOM 741 C C . TYR A 1 90 ? 13.093 -4.421 23.287 1.00 79.44 90 TYR A C 1
ATOM 743 O O . TYR A 1 90 ? 14.113 -4.087 23.887 1.00 79.44 90 TYR A O 1
ATOM 751 N N . PHE A 1 91 ? 12.517 -5.609 23.482 1.00 78.75 91 PHE A N 1
ATOM 752 C CA . PHE A 1 91 ? 13.034 -6.629 24.407 1.00 78.75 91 PHE A CA 1
ATOM 753 C C . PHE A 1 91 ? 13.985 -7.641 23.746 1.00 78.75 91 PHE A C 1
ATOM 755 O O . PHE A 1 91 ? 14.420 -8.601 24.386 1.00 78.75 91 PHE A O 1
ATOM 762 N N . GLY A 1 92 ? 14.316 -7.460 22.463 1.00 76.06 92 GLY A N 1
ATOM 763 C CA . GLY A 1 92 ? 15.261 -8.324 21.763 1.00 76.06 92 GLY A CA 1
ATOM 764 C C . GLY A 1 92 ? 16.678 -8.117 22.295 1.00 76.06 92 GLY A C 1
ATOM 765 O O . GLY A 1 92 ? 17.359 -7.154 21.958 1.00 76.06 92 GLY A O 1
ATOM 766 N N . GLY A 1 93 ? 17.147 -9.024 23.147 1.00 70.88 93 GLY A N 1
ATOM 767 C CA . GLY A 1 93 ? 18.520 -8.983 23.637 1.00 70.88 93 GLY A CA 1
ATOM 768 C C . GLY A 1 93 ? 19.533 -9.102 22.494 1.00 70.88 93 GLY A C 1
ATOM 769 O O . GLY A 1 93 ? 19.375 -9.905 21.575 1.00 70.88 93 GLY A O 1
ATOM 770 N N . ASN A 1 94 ? 20.620 -8.337 22.576 1.00 68.88 94 ASN A N 1
ATOM 771 C CA . ASN A 1 94 ? 21.793 -8.559 21.738 1.00 68.88 94 ASN A CA 1
ATOM 772 C C . ASN A 1 94 ? 22.301 -9.995 21.945 1.00 68.88 94 ASN A C 1
ATOM 774 O O . ASN A 1 94 ? 22.618 -10.371 23.075 1.00 68.88 94 ASN A O 1
ATOM 778 N N . ILE A 1 95 ? 22.420 -10.789 20.874 1.00 64.44 95 ILE A N 1
ATOM 779 C CA . ILE A 1 95 ? 23.052 -12.112 20.957 1.00 64.44 95 ILE A CA 1
ATOM 780 C C . ILE A 1 95 ? 24.539 -11.885 21.228 1.00 64.44 95 ILE A C 1
ATOM 782 O O . ILE A 1 95 ? 25.316 -11.561 20.326 1.00 64.44 95 ILE A O 1
ATOM 786 N N . ARG A 1 96 ? 24.923 -12.029 22.493 1.00 72.56 96 ARG A N 1
ATOM 787 C CA . ARG A 1 96 ? 26.315 -11.953 22.922 1.00 72.56 96 ARG A CA 1
ATOM 788 C C . ARG A 1 96 ? 26.984 -13.323 22.786 1.00 72.56 96 ARG A C 1
ATOM 790 O O . ARG A 1 96 ? 26.324 -14.363 22.832 1.00 72.56 96 ARG A O 1
ATOM 797 N N . ASP A 1 97 ? 28.285 -13.338 22.528 1.00 75.38 97 ASP A N 1
ATOM 798 C CA . ASP A 1 97 ? 29.102 -14.544 22.646 1.00 75.38 97 ASP A CA 1
ATOM 799 C C . ASP A 1 97 ? 29.351 -14.904 24.122 1.00 75.38 97 ASP A C 1
ATOM 801 O O . ASP A 1 97 ? 28.931 -14.193 25.035 1.00 75.38 97 ASP A O 1
ATOM 805 N N . GLU A 1 98 ? 30.036 -16.023 24.362 1.00 73.38 98 GLU A N 1
ATOM 806 C CA . GLU A 1 98 ? 30.400 -16.490 25.711 1.00 73.38 98 GLU A CA 1
ATOM 807 C C . GLU A 1 98 ? 31.264 -15.477 26.485 1.00 73.38 98 GLU A C 1
ATOM 809 O O . GLU A 1 98 ? 31.347 -15.539 27.708 1.00 73.38 98 GLU A O 1
ATOM 814 N N . LYS A 1 99 ? 31.893 -14.528 25.780 1.00 77.44 99 LYS A N 1
ATOM 815 C CA . LYS A 1 99 ? 32.751 -13.470 26.325 1.00 77.44 99 LYS A CA 1
ATOM 816 C C . LYS A 1 99 ? 32.020 -12.126 26.448 1.00 77.44 99 LYS A C 1
ATOM 818 O O . LYS A 1 99 ? 32.635 -11.133 26.826 1.00 77.44 99 LYS A O 1
ATOM 823 N N . GLY A 1 100 ? 30.722 -12.076 26.142 1.00 76.38 100 GLY A N 1
ATOM 824 C CA . GLY A 1 100 ? 29.899 -10.873 26.228 1.00 76.38 100 GLY A CA 1
ATOM 825 C C . GLY A 1 100 ? 29.985 -9.928 25.022 1.00 76.38 100 GLY A C 1
ATOM 826 O O . GLY A 1 100 ? 29.342 -8.876 25.058 1.00 76.38 100 GLY A O 1
ATOM 827 N N . ASN A 1 101 ? 30.715 -10.265 23.956 1.00 78.38 101 ASN A N 1
ATOM 828 C CA . ASN A 1 101 ? 30.812 -9.435 22.750 1.00 78.38 101 ASN A CA 1
ATOM 829 C C . ASN A 1 101 ? 29.602 -9.636 21.837 1.00 78.38 101 ASN A C 1
ATOM 831 O O . ASN A 1 101 ? 29.005 -10.709 21.810 1.00 78.38 101 ASN A O 1
ATOM 835 N N . LEU A 1 102 ? 29.258 -8.616 21.048 1.00 72.31 102 LEU A N 1
ATOM 836 C CA . LEU A 1 102 ? 28.203 -8.717 20.040 1.00 72.31 102 LEU A CA 1
ATOM 837 C C . LEU A 1 102 ? 28.602 -9.751 18.974 1.00 72.31 102 LEU A C 1
ATOM 839 O O . LEU A 1 102 ? 29.654 -9.604 18.349 1.00 72.31 102 LEU A O 1
ATOM 843 N N . LYS A 1 103 ? 27.786 -10.789 18.743 1.00 68.25 103 LYS A N 1
ATOM 844 C CA . LYS A 1 103 ? 28.069 -11.728 17.648 1.00 68.25 103 LYS A CA 1
ATOM 845 C C . LYS A 1 103 ? 27.897 -11.016 16.299 1.00 68.25 103 LYS A C 1
ATOM 847 O O . LYS A 1 103 ? 26.860 -10.382 16.095 1.00 68.25 103 LYS A O 1
ATOM 852 N N . PRO A 1 104 ? 28.857 -11.140 15.364 1.00 68.25 104 PRO A N 1
ATOM 853 C CA . PRO A 1 104 ? 28.679 -10.611 14.020 1.00 68.25 104 PRO A CA 1
ATOM 854 C C . PRO A 1 104 ? 27.533 -11.347 13.302 1.00 68.25 104 PRO A C 1
ATOM 856 O O . PRO A 1 104 ? 27.258 -12.517 13.608 1.00 68.25 104 PRO A O 1
ATOM 859 N N . PRO A 1 105 ? 26.862 -10.694 12.338 1.00 69.25 105 PRO A N 1
ATOM 860 C CA . PRO A 1 105 ? 25.840 -11.344 11.527 1.00 69.25 105 PRO A CA 1
ATOM 861 C C . PRO A 1 105 ? 26.434 -12.561 10.808 1.00 69.25 105 PRO A C 1
ATOM 863 O O . PRO A 1 105 ? 27.539 -12.508 10.266 1.00 69.25 105 PRO A O 1
ATOM 866 N N . ARG A 1 106 ? 25.707 -13.685 10.812 1.00 68.62 106 ARG A N 1
ATOM 867 C CA . ARG A 1 106 ? 26.148 -14.895 10.103 1.00 68.62 106 ARG A CA 1
ATOM 868 C C . ARG A 1 106 ? 26.084 -14.649 8.589 1.00 68.62 106 ARG A C 1
ATOM 870 O O . ARG A 1 106 ? 25.040 -14.192 8.123 1.00 68.62 106 ARG A O 1
ATOM 877 N N . PRO A 1 107 ? 27.136 -14.979 7.817 1.00 67.69 107 PRO A N 1
ATOM 878 C CA . PRO A 1 107 ? 27.097 -14.833 6.368 1.00 67.69 107 PRO A CA 1
ATOM 879 C C . PRO A 1 107 ? 26.053 -15.780 5.738 1.00 67.69 107 PRO A C 1
ATOM 881 O O . PRO A 1 107 ? 25.742 -16.832 6.316 1.00 67.69 107 PRO A O 1
ATOM 884 N N . PRO A 1 108 ? 25.503 -15.447 4.554 1.00 65.94 108 PRO A N 1
ATOM 885 C CA . PRO A 1 108 ? 24.528 -16.290 3.869 1.00 65.94 108 PRO A CA 1
ATOM 886 C C . PRO A 1 108 ? 25.121 -17.658 3.508 1.00 65.94 108 PRO A C 1
ATOM 888 O O . PRO A 1 108 ? 26.199 -17.745 2.926 1.00 65.94 108 PRO A O 1
ATOM 891 N N . LYS A 1 109 ? 24.393 -18.750 3.782 1.00 64.88 109 LYS A N 1
ATOM 892 C CA . LYS A 1 109 ? 24.867 -20.134 3.545 1.00 64.88 109 LYS A CA 1
ATOM 893 C C . LYS A 1 109 ? 25.254 -20.436 2.089 1.00 64.88 109 LYS A C 1
ATOM 895 O O . LYS A 1 109 ? 25.961 -21.408 1.841 1.00 64.88 109 LYS A O 1
ATOM 900 N N . TRP A 1 110 ? 24.755 -19.661 1.128 1.00 64.50 110 TRP A N 1
ATOM 901 C CA . TRP A 1 110 ? 24.992 -19.881 -0.298 1.00 64.50 110 TRP A CA 1
ATOM 902 C C . TRP A 1 110 ? 26.304 -19.269 -0.809 1.00 64.50 110 TRP A C 1
ATOM 904 O O . TRP A 1 110 ? 26.748 -19.685 -1.877 1.00 64.50 110 TRP A O 1
ATOM 914 N N . LEU A 1 111 ? 26.953 -18.365 -0.057 1.00 59.50 111 LEU A N 1
ATOM 915 C CA . LEU A 1 111 ? 28.239 -17.762 -0.444 1.00 59.50 111 LEU A CA 1
ATOM 916 C C . LEU A 1 111 ? 29.304 -18.849 -0.692 1.00 59.50 1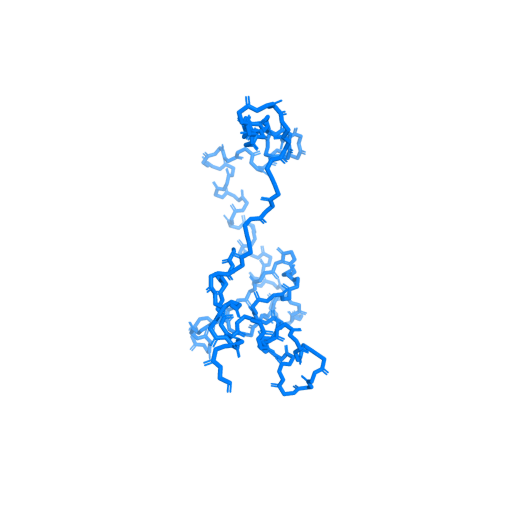11 LEU A C 1
ATOM 918 O O . LEU A 1 111 ? 29.953 -18.876 -1.731 1.00 59.50 111 LEU A O 1
ATOM 922 N N . ASN A 1 112 ? 29.351 -19.851 0.190 1.00 59.25 112 ASN A N 1
ATOM 923 C CA . ASN A 1 112 ? 30.283 -20.982 0.107 1.00 59.25 112 ASN A CA 1
ATOM 924 C C . ASN A 1 112 ? 30.024 -21.918 -1.091 1.00 59.25 112 ASN A C 1
ATOM 926 O O . ASN A 1 112 ? 30.825 -22.808 -1.360 1.00 59.25 112 ASN A O 1
ATOM 930 N N . ARG A 1 113 ? 28.883 -21.786 -1.786 1.00 57.28 113 ARG A N 1
ATOM 931 C CA . ARG A 1 113 ? 28.526 -22.640 -2.932 1.00 57.28 113 ARG A CA 1
ATOM 932 C C . ARG A 1 113 ? 29.068 -22.094 -4.257 1.00 57.28 113 ARG A C 1
ATOM 934 O O . ARG A 1 113 ? 29.190 -22.863 -5.205 1.00 57.28 113 ARG A O 1
ATOM 941 N N . LEU A 1 114 ? 29.374 -20.796 -4.326 1.00 51.16 114 LEU A N 1
ATOM 942 C CA . LEU A 1 114 ? 29.910 -20.151 -5.530 1.00 51.16 114 LEU A CA 1
ATOM 943 C C . LEU A 1 114 ? 31.437 -20.276 -5.633 1.00 51.16 114 LEU A C 1
ATOM 945 O O . LEU A 1 114 ? 31.945 -20.348 -6.741 1.00 51.16 114 LEU A O 1
ATOM 949 N N . GLU A 1 115 ? 32.144 -20.385 -4.506 1.00 51.38 115 GLU A N 1
ATOM 950 C CA . GLU A 1 115 ? 33.610 -20.551 -4.457 1.00 51.38 115 GLU A CA 1
ATOM 951 C C . GLU A 1 115 ? 34.079 -22.010 -4.643 1.00 51.38 115 GLU A C 1
ATOM 953 O O . GLU A 1 115 ? 35.273 -22.285 -4.684 1.00 51.38 115 GLU A O 1
ATOM 958 N N . ALA A 1 116 ? 33.145 -22.962 -4.749 1.00 51.06 116 ALA A N 1
ATOM 959 C CA . ALA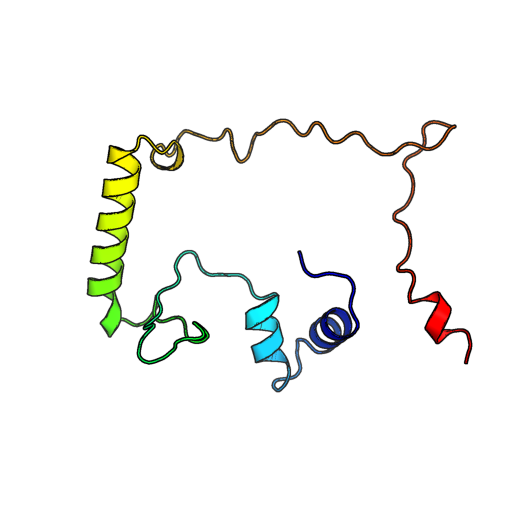 A 1 116 ? 33.421 -24.394 -4.915 1.00 51.06 116 ALA A CA 1
ATOM 960 C C . ALA A 1 116 ? 33.347 -24.875 -6.385 1.00 51.06 116 ALA A C 1
ATOM 962 O O . ALA A 1 116 ? 33.145 -26.066 -6.635 1.00 51.06 116 ALA A O 1
ATOM 963 N N . LYS A 1 117 ? 33.470 -23.960 -7.352 1.00 39.47 117 LYS A N 1
ATOM 964 C CA . LYS A 1 117 ? 33.574 -24.227 -8.796 1.00 39.47 117 LYS A CA 1
ATOM 965 C C . LYS A 1 117 ? 34.702 -23.405 -9.398 1.00 39.47 117 LYS A C 1
ATOM 967 O O . LYS A 1 117 ? 35.217 -23.861 -10.441 1.00 39.47 117 LYS A O 1
#

pLDDT: mean 87.06, std 13.27, range [39.47, 98.25]

Sequence (117 aa):
DVDGSWAKEFILANRTDPKIQPFYELNFGKRPEEELYDLTADPHQLKNLAEDPAMSARKQALRARVEQWMRETGDPRVDPGYDEWDNYPYFGGNIRDEKGNLKPPRPPKWLNRLEAK

Foldseek 3Di:
DDDPDPVVVVLVVCCVPPVSVLVCCVPPNDDDPDFDDDCVVCVPSSDGCCPPPVCVVVNVVVVVVVLVVCVVVVPPVNDPPPCCVVVVDDPDDQPADPVRHRDDDDDDPCVVVVVVD

Secondary structure (DSSP, 8-state):
---S-HHHHHHHHTTTSTTTHHHHHHHHSPPPS-----TTT-TT--S--TT-GGGHHHHHHHHHHHHHHHHHTT-GGG-TT--TTTS--------B-TTSPBPPPPPPTTHHHHTT-